Protein AF-A0A7S3H186-F1 (afdb_monomer_lite)

Secondary structure (DSSP, 8-state):
-EEEEEEEE--TTSPPEEEEEEEE-----GGG--BPP-PPPHHHHH-TT--GGG---TT--HHHHTT-BGGG-BTT-SSGGGGTTT---SSBTT---HHHHHH--HHHHHHHHHHHHHHHHHHH--

Structure (mmCIF, N/CA/C/O backbone):
data_AF-A0A7S3H186-F1
#
_entry.id   AF-A0A7S3H186-F1
#
loop_
_atom_site.group_PDB
_atom_site.id
_atom_site.type_symbol
_atom_site.label_atom_id
_atom_site.label_alt_id
_atom_site.label_comp_id
_atom_site.label_asym_id
_atom_site.label_entity_id
_atom_site.label_seq_id
_atom_site.pdbx_PDB_ins_code
_atom_site.Cartn_x
_atom_site.Cartn_y
_atom_site.Cartn_z
_atom_site.occupancy
_atom_site.B_iso_or_equiv
_atom_site.auth_seq_id
_atom_site.auth_comp_id
_atom_site.auth_asym_id
_atom_site.auth_atom_id
_atom_site.pdbx_PDB_model_num
ATOM 1 N N . VAL A 1 1 ? -6.809 -10.295 11.913 1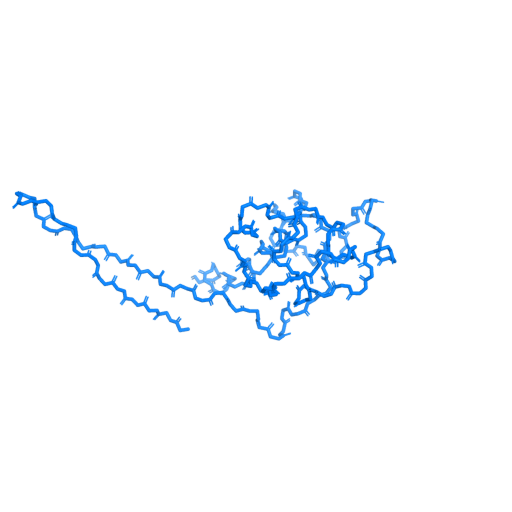.00 52.66 1 VAL A N 1
ATOM 2 C CA . VAL A 1 1 ? -6.860 -10.364 13.393 1.00 52.66 1 VAL A CA 1
ATOM 3 C C . VAL A 1 1 ? -6.958 -8.943 13.886 1.00 52.66 1 VAL A C 1
ATOM 5 O O . VAL A 1 1 ? -6.035 -8.176 13.635 1.00 52.66 1 VAL A O 1
ATOM 8 N N . THR A 1 2 ? -8.081 -8.608 14.502 1.00 53.00 2 THR A N 1
ATOM 9 C CA . THR A 1 2 ? -8.363 -7.276 15.034 1.00 53.00 2 THR A CA 1
ATOM 10 C C . THR A 1 2 ? -8.271 -7.383 16.547 1.00 53.00 2 THR A C 1
ATOM 12 O O . THR A 1 2 ? -8.961 -8.217 17.130 1.00 53.00 2 THR A O 1
ATOM 15 N N . LEU A 1 3 ? -7.383 -6.609 17.174 1.00 55.84 3 LEU A N 1
ATOM 16 C CA . LEU A 1 3 ? -7.344 -6.507 18.633 1.00 55.84 3 LEU A CA 1
ATOM 17 C C . LEU A 1 3 ? -8.190 -5.306 19.044 1.00 55.84 3 LEU A C 1
ATOM 19 O O . LEU A 1 3 ? -7.929 -4.187 18.599 1.00 55.84 3 LEU A O 1
ATOM 23 N N . HIS A 1 4 ? -9.196 -5.564 19.874 1.00 59.88 4 HIS A N 1
ATOM 24 C CA . HIS A 1 4 ? -10.074 -4.550 20.440 1.00 59.88 4 HIS A CA 1
ATOM 25 C C . HIS A 1 4 ? -9.615 -4.225 21.857 1.00 59.88 4 HIS A C 1
ATOM 27 O O . HIS A 1 4 ? -9.551 -5.113 22.705 1.00 59.88 4 HIS A O 1
ATOM 33 N N . ILE A 1 5 ? -9.271 -2.962 22.103 1.00 66.12 5 ILE A N 1
ATOM 34 C CA . ILE A 1 5 ? -8.890 -2.478 23.433 1.00 66.12 5 ILE A CA 1
ATOM 35 C C . ILE A 1 5 ? -9.891 -1.395 23.835 1.00 66.12 5 ILE A C 1
ATOM 37 O O . ILE A 1 5 ? -10.032 -0.381 23.149 1.00 66.12 5 ILE A O 1
ATOM 41 N N . GLY A 1 6 ? -10.604 -1.612 24.940 1.00 62.38 6 GLY A N 1
ATOM 42 C CA . GLY A 1 6 ? -11.439 -0.583 25.555 1.00 62.38 6 GLY A CA 1
ATOM 43 C C . GLY A 1 6 ? -10.563 0.391 26.334 1.00 62.38 6 GLY A C 1
ATOM 44 O O . GLY A 1 6 ? -9.888 -0.020 27.276 1.00 62.38 6 GLY A O 1
ATOM 45 N N . ILE A 1 7 ? -10.565 1.669 25.953 1.00 61.75 7 ILE A N 1
ATOM 46 C CA . ILE A 1 7 ? -9.859 2.716 26.700 1.00 61.75 7 ILE A CA 1
ATOM 47 C C . ILE A 1 7 ? -10.899 3.552 27.438 1.00 61.75 7 ILE A C 1
ATOM 49 O O . ILE A 1 7 ? -11.785 4.147 26.821 1.00 61.75 7 ILE A O 1
ATOM 53 N N . ARG A 1 8 ? -10.796 3.588 28.768 1.00 55.16 8 ARG A N 1
ATOM 54 C CA . ARG A 1 8 ? -11.597 4.472 29.614 1.00 55.16 8 ARG A CA 1
ATOM 55 C C . ARG A 1 8 ? -10.819 5.762 29.825 1.00 55.16 8 ARG A C 1
ATOM 57 O O . ARG A 1 8 ? -9.827 5.770 30.549 1.00 55.16 8 ARG A O 1
ATOM 64 N N . TYR A 1 9 ? -11.280 6.841 29.205 1.00 59.50 9 TYR A N 1
ATOM 65 C CA . TYR A 1 9 ? -10.772 8.177 29.491 1.00 59.50 9 TYR A CA 1
ATOM 66 C C . TYR A 1 9 ? -11.635 8.788 30.597 1.00 59.50 9 TYR A C 1
ATOM 68 O O . TYR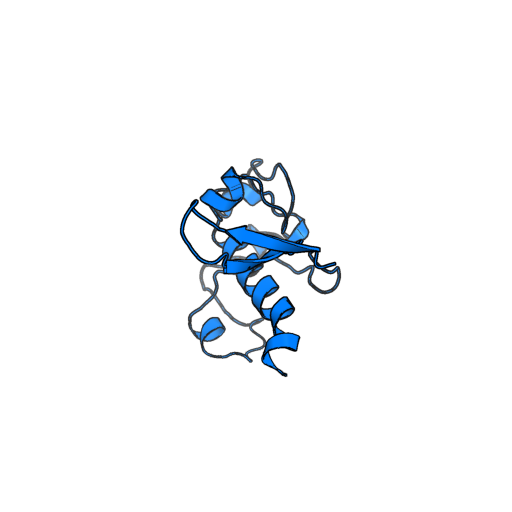 A 1 9 ? -12.846 8.946 30.428 1.00 59.50 9 TYR A O 1
ATOM 76 N N . SER A 1 10 ? -11.026 9.112 31.734 1.00 54.72 10 SER A N 1
ATOM 77 C CA . SER A 1 10 ? -11.647 9.947 32.762 1.00 54.72 10 SER A CA 1
ATOM 78 C C . SER A 1 10 ? -10.591 10.828 33.411 1.00 54.72 10 SER A C 1
ATOM 80 O O . SER A 1 10 ? -9.601 10.321 33.939 1.00 54.72 10 SER A O 1
ATOM 82 N N . TRP A 1 11 ? -10.832 12.134 33.398 1.00 64.25 11 TRP A N 1
ATOM 83 C CA . TRP A 1 11 ? -10.306 13.030 34.425 1.00 64.25 11 TRP A CA 1
ATOM 84 C C . TRP A 1 11 ? -11.183 12.876 35.677 1.00 64.25 11 TRP A C 1
ATOM 86 O O . TRP A 1 11 ? -12.316 12.413 35.552 1.00 64.25 11 TRP A O 1
ATOM 96 N N . ALA A 1 12 ? -10.652 13.192 36.863 1.00 67.12 12 ALA A N 1
ATOM 97 C CA . ALA A 1 12 ? -11.201 12.768 38.162 1.00 67.12 12 ALA A CA 1
ATOM 98 C C . ALA A 1 12 ? -12.711 13.027 38.367 1.00 67.12 12 ALA A C 1
ATOM 100 O O . ALA A 1 12 ? -13.350 12.255 39.078 1.00 67.12 12 ALA A O 1
ATOM 101 N N . ASP A 1 13 ? -13.280 14.030 37.688 1.00 73.31 13 ASP A N 1
ATOM 102 C CA . ASP A 1 13 ? -14.658 14.488 37.889 1.00 73.31 13 ASP A CA 1
ATOM 103 C C . ASP A 1 13 ? -15.592 14.315 36.667 1.00 73.31 13 ASP A C 1
ATOM 105 O O . ASP A 1 13 ? -16.750 14.727 36.726 1.00 73.31 13 ASP A O 1
ATOM 109 N N . GLU A 1 14 ? -15.149 13.697 35.558 1.00 69.38 14 GLU A N 1
ATOM 110 C CA . GLU A 1 14 ? -16.017 13.459 34.387 1.00 69.38 14 GLU A CA 1
ATOM 111 C C . GLU A 1 14 ? -16.566 12.018 34.313 1.00 69.38 14 GLU A C 1
ATOM 113 O O . GLU A 1 14 ? -15.838 11.055 34.589 1.00 69.38 14 GLU A O 1
ATOM 118 N N . PRO A 1 15 ? -17.827 11.823 33.862 1.00 70.06 15 PRO A N 1
ATOM 119 C CA . PRO A 1 15 ? -18.350 10.501 33.535 1.00 70.06 15 PRO A CA 1
ATOM 120 C C . PRO A 1 15 ? -17.428 9.818 32.520 1.00 70.06 15 PRO A C 1
ATOM 122 O O . PRO A 1 15 ? -17.168 10.355 31.442 1.00 70.06 15 PRO A O 1
ATOM 125 N N . GLY A 1 16 ? -16.914 8.635 32.865 1.00 69.38 16 GLY A N 1
ATOM 126 C CA . GLY A 1 16 ? -15.939 7.935 32.031 1.00 69.38 16 GLY A CA 1
ATOM 127 C C . GLY A 1 16 ? -16.478 7.675 30.624 1.00 69.38 16 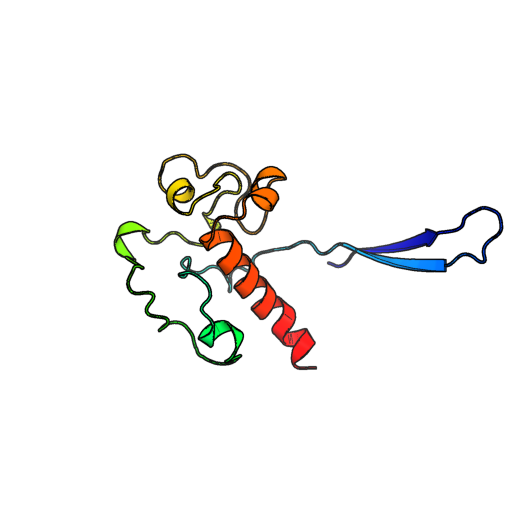GLY A C 1
ATOM 128 O O . GLY A 1 16 ? -17.512 7.025 30.463 1.00 69.38 16 GLY A O 1
ATOM 129 N N . LYS A 1 17 ? -15.761 8.147 29.602 1.00 72.50 17 LYS A N 1
ATOM 130 C CA . LYS A 1 17 ? -16.079 7.854 28.200 1.00 72.50 17 LYS A CA 1
ATOM 131 C C . LYS A 1 17 ? -15.359 6.574 27.787 1.00 72.50 17 LYS A C 1
ATOM 133 O O . LYS A 1 17 ? -14.155 6.431 28.013 1.00 72.50 17 LYS A O 1
ATOM 138 N N . THR A 1 18 ? -16.100 5.645 27.189 1.00 74.69 18 THR A N 1
ATOM 139 C CA . THR A 1 18 ? -15.530 4.421 26.610 1.00 74.69 18 THR A CA 1
ATOM 140 C C . THR A 1 18 ? -15.179 4.690 25.154 1.00 74.69 18 THR A C 1
ATOM 142 O O . THR A 1 18 ? -16.063 4.976 24.352 1.00 74.69 18 THR A O 1
ATOM 145 N N . GLY A 1 19 ? -13.890 4.621 24.824 1.00 73.31 19 GLY A N 1
ATOM 146 C CA . GLY A 1 19 ? -13.396 4.637 23.450 1.00 73.31 19 GLY A CA 1
ATOM 147 C C . GLY A 1 19 ? -13.026 3.233 22.974 1.00 73.31 19 GLY A C 1
ATOM 148 O O . GLY A 1 19 ? -12.678 2.360 23.776 1.00 73.31 19 GLY A O 1
ATOM 149 N N . HIS A 1 20 ? -13.068 3.020 21.661 1.00 75.38 20 HIS A N 1
ATOM 150 C CA . HIS A 1 20 ? -12.619 1.783 21.027 1.00 75.38 20 HIS A CA 1
ATOM 151 C C . HIS A 1 20 ? -11.289 2.021 20.309 1.00 75.38 20 HIS A C 1
ATOM 153 O O . HIS A 1 20 ? -11.218 2.851 19.406 1.00 75.38 20 HIS A O 1
ATOM 159 N N . LEU A 1 21 ? -10.244 1.284 20.692 1.00 75.06 21 LEU A N 1
ATOM 160 C CA . LEU A 1 21 ? -8.992 1.217 19.942 1.00 75.06 21 LEU A CA 1
ATOM 161 C C . LEU A 1 21 ? -8.979 -0.059 19.097 1.00 75.06 21 LEU A C 1
ATOM 163 O O . LEU A 1 21 ? -9.127 -1.166 19.621 1.00 75.06 21 LEU A O 1
ATOM 167 N N . PHE A 1 22 ? -8.764 0.113 17.795 1.00 70.94 22 PHE A N 1
ATOM 168 C CA . PHE A 1 22 ? -8.574 -0.973 16.842 1.00 70.94 22 PHE A CA 1
ATOM 169 C C . PHE A 1 22 ? -7.107 -1.021 16.424 1.00 70.94 22 PHE A C 1
ATOM 171 O O . PHE A 1 22 ? -6.582 -0.052 15.879 1.00 70.94 22 PHE A O 1
ATOM 178 N N . ILE A 1 23 ? -6.445 -2.157 16.652 1.00 73.88 23 ILE A N 1
ATOM 179 C CA . ILE A 1 23 ? -5.114 -2.402 16.088 1.00 73.88 23 ILE A CA 1
ATOM 180 C C . ILE A 1 23 ? -5.274 -3.240 14.825 1.00 73.88 23 ILE A C 1
ATOM 182 O O . ILE A 1 23 ? -5.625 -4.422 14.887 1.00 73.88 23 ILE A O 1
ATOM 186 N N . VAL A 1 24 ? -4.991 -2.621 13.681 1.00 71.19 24 VAL A N 1
ATOM 187 C CA . VAL A 1 24 ? -5.012 -3.274 12.371 1.00 71.19 24 VAL A CA 1
ATOM 188 C C . VAL A 1 24 ? -3.578 -3.551 11.940 1.00 71.19 24 VAL A C 1
ATOM 190 O O . VAL A 1 24 ? -2.781 -2.640 11.723 1.00 71.19 24 VAL A O 1
ATOM 193 N N . LYS A 1 25 ? -3.228 -4.834 11.816 1.00 75.19 25 LYS A N 1
ATOM 194 C CA . LYS A 1 25 ? -1.948 -5.224 11.221 1.00 75.19 25 LYS A CA 1
ATOM 195 C C . LYS A 1 25 ? -2.085 -5.207 9.703 1.00 75.19 25 LYS A C 1
ATOM 197 O O . LYS A 1 25 ? -2.649 -6.144 9.142 1.00 75.19 25 LYS A O 1
ATOM 202 N N . ASN A 1 26 ? -1.496 -4.204 9.056 1.00 76.38 26 ASN A N 1
ATOM 203 C CA . ASN A 1 26 ? -1.357 -4.181 7.601 1.00 76.38 26 ASN A CA 1
ATOM 204 C C . ASN A 1 26 ? -0.528 -5.389 7.158 1.00 76.38 26 ASN A C 1
ATOM 206 O O . ASN A 1 26 ? 0.643 -5.512 7.515 1.00 76.38 26 ASN A O 1
ATOM 210 N N . ARG A 1 27 ? -1.151 -6.311 6.427 1.00 83.81 27 ARG A N 1
ATOM 211 C CA . ARG A 1 27 ? -0.484 -7.431 5.758 1.00 83.81 27 ARG A CA 1
ATOM 212 C C . ARG A 1 27 ? -0.726 -7.278 4.269 1.00 83.81 27 ARG A C 1
ATOM 214 O O . ARG A 1 27 ? -1.814 -6.866 3.889 1.00 83.81 27 ARG A O 1
ATOM 221 N N . LEU A 1 28 ? 0.262 -7.641 3.460 1.00 89.44 28 LEU A N 1
ATOM 222 C CA . LEU A 1 28 ? 0.076 -7.774 2.023 1.00 89.44 28 LEU A CA 1
ATOM 223 C C . LEU A 1 28 ? -0.320 -9.226 1.719 1.00 89.44 28 LEU A C 1
ATOM 225 O O . LEU A 1 28 ? 0.511 -10.118 1.913 1.00 89.44 28 LEU A O 1
ATOM 229 N N . PRO A 1 29 ? -1.568 -9.497 1.302 1.00 88.62 29 PRO A N 1
ATOM 230 C CA . PRO A 1 29 ? -1.957 -10.811 0.808 1.00 88.62 29 PRO A CA 1
ATOM 231 C C . PRO A 1 29 ? -1.119 -11.191 -0.424 1.00 88.62 29 PRO A C 1
ATOM 233 O O . PRO A 1 29 ? -0.828 -10.314 -1.238 1.00 88.62 29 PRO A O 1
ATOM 236 N N . PRO A 1 30 ? -0.772 -12.478 -0.623 1.00 90.44 30 PRO A N 1
ATOM 237 C CA . PRO A 1 30 ? -0.052 -12.920 -1.819 1.00 90.44 30 PRO A CA 1
ATOM 238 C C . PRO A 1 30 ? -0.751 -12.551 -3.134 1.00 90.44 30 PRO A C 1
ATOM 240 O O . PRO A 1 30 ? -0.072 -12.254 -4.109 1.00 90.44 30 PRO A O 1
ATOM 243 N N . SER A 1 31 ? -2.089 -12.511 -3.144 1.00 88.56 31 SER A N 1
ATOM 244 C CA . SER A 1 31 ? -2.899 -12.095 -4.297 1.00 88.56 31 SER A CA 1
ATOM 245 C C . SER A 1 31 ? -2.734 -10.621 -4.678 1.00 88.56 31 SER A C 1
ATOM 247 O O . SER A 1 31 ? -3.104 -10.246 -5.781 1.00 88.56 31 SER A O 1
ATOM 249 N N . LEU A 1 32 ? -2.185 -9.791 -3.784 1.00 88.38 32 LEU A N 1
ATOM 250 C CA . LEU A 1 32 ? -1.957 -8.357 -3.999 1.00 88.38 32 LEU A CA 1
ATOM 251 C C . LEU A 1 32 ? -0.485 -8.019 -4.229 1.00 88.38 32 LEU A C 1
ATOM 253 O O . LEU A 1 32 ? -0.103 -6.848 -4.240 1.00 88.38 32 LEU A O 1
ATOM 257 N N . VAL A 1 33 ? 0.368 -9.031 -4.385 1.00 91.31 33 VAL A N 1
ATOM 258 C CA . VAL A 1 33 ? 1.730 -8.811 -4.861 1.00 91.31 33 VAL A CA 1
ATOM 259 C C . VAL A 1 33 ? 1.647 -8.455 -6.338 1.00 91.31 33 VAL A C 1
ATOM 261 O O . VAL A 1 33 ? 1.268 -9.284 -7.159 1.00 91.31 33 VAL A O 1
ATOM 264 N N . SER A 1 34 ? 2.031 -7.231 -6.670 1.00 88.19 34 SER A N 1
ATOM 265 C CA . SER A 1 34 ? 2.011 -6.719 -8.037 1.00 88.19 34 SER A CA 1
ATOM 266 C C . SER A 1 34 ? 3.278 -5.926 -8.321 1.00 88.19 34 SER A C 1
ATOM 268 O O . SER A 1 34 ? 3.988 -5.505 -7.397 1.00 88.19 34 SER A O 1
ATOM 270 N N . SER A 1 35 ? 3.542 -5.681 -9.602 1.00 88.94 35 SER A N 1
ATOM 271 C CA . SER A 1 35 ? 4.488 -4.643 -10.004 1.00 88.94 35 SER A CA 1
ATOM 272 C C . SER A 1 35 ? 4.060 -3.308 -9.405 1.00 88.94 35 SER A C 1
ATOM 274 O O . SER A 1 35 ? 2.864 -3.013 -9.275 1.00 88.94 35 SER A O 1
ATOM 276 N N . VAL A 1 36 ? 5.041 -2.516 -8.986 1.00 86.75 36 VAL A N 1
ATOM 277 C CA . VAL A 1 36 ? 4.779 -1.166 -8.508 1.00 86.75 36 VAL A CA 1
ATOM 278 C C . VAL A 1 36 ? 4.259 -0.341 -9.674 1.00 86.75 36 VAL A C 1
ATOM 280 O O . VAL A 1 36 ? 4.904 -0.251 -10.713 1.00 86.75 36 VAL A O 1
ATOM 283 N N . ARG A 1 37 ? 3.083 0.250 -9.486 1.00 84.62 37 ARG A N 1
ATOM 284 C CA . ARG A 1 37 ? 2.427 1.094 -10.484 1.00 84.62 37 ARG A CA 1
ATOM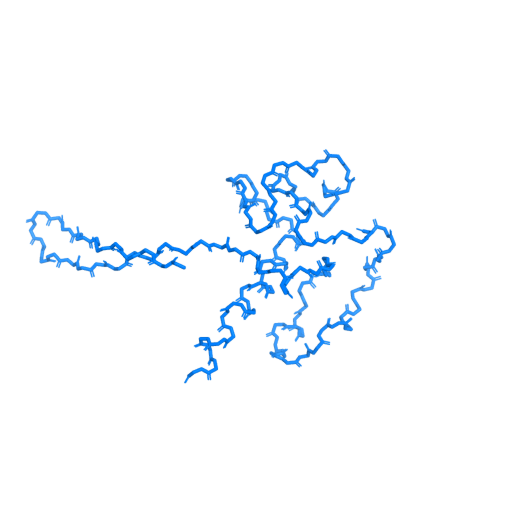 285 C C . ARG A 1 37 ? 2.847 2.566 -10.324 1.00 84.62 37 ARG A C 1
ATOM 287 O O . ARG A 1 37 ? 3.328 2.935 -9.246 1.00 84.62 37 ARG A O 1
ATOM 294 N N . PRO A 1 38 ? 2.650 3.404 -11.360 1.00 81.00 38 PRO A N 1
ATOM 295 C CA . PRO A 1 38 ? 2.902 4.844 -11.299 1.00 81.00 38 PRO A CA 1
ATOM 296 C C . PRO A 1 38 ? 2.117 5.556 -10.189 1.00 81.00 38 PRO A C 1
ATOM 298 O O . PRO A 1 38 ? 1.318 4.952 -9.455 1.00 81.00 38 PRO A O 1
ATOM 301 N N . ARG A 1 39 ? 2.321 6.875 -10.093 1.00 85.06 39 ARG A N 1
ATOM 302 C CA . ARG A 1 39 ? 1.551 7.758 -9.207 1.00 85.06 39 ARG A CA 1
ATOM 303 C C . ARG A 1 39 ? 0.047 7.560 -9.421 1.00 85.06 39 ARG A C 1
ATOM 305 O O . ARG A 1 39 ? -0.397 7.259 -10.524 1.00 85.06 39 ARG A O 1
ATOM 312 N N . VAL A 1 40 ? -0.723 7.704 -8.344 1.00 85.50 40 VAL A N 1
ATOM 313 C CA . VAL A 1 40 ? -2.189 7.660 -8.425 1.00 85.50 40 VAL A CA 1
ATOM 314 C C . VAL A 1 40 ? -2.657 8.883 -9.208 1.00 85.50 40 VAL A C 1
ATOM 316 O O . VAL A 1 40 ? -2.242 10.001 -8.898 1.00 85.50 40 VAL A O 1
ATOM 319 N N . THR A 1 41 ? -3.486 8.669 -10.225 1.00 84.75 41 THR A N 1
ATOM 320 C CA . THR A 1 41 ? -4.044 9.742 -11.057 1.00 84.75 41 THR A CA 1
ATOM 321 C C . THR A 1 41 ? -5.399 10.197 -10.523 1.00 84.75 41 THR A C 1
ATOM 323 O O . THR A 1 41 ? -6.065 9.469 -9.789 1.00 84.75 41 THR A O 1
ATOM 326 N N . GLU A 1 42 ? -5.835 11.400 -10.902 1.00 84.38 42 GLU A N 1
ATOM 327 C CA . GLU A 1 42 ? -7.184 11.878 -10.568 1.00 84.38 42 GLU A CA 1
ATOM 328 C C . GLU A 1 42 ? -8.260 10.920 -11.094 1.00 84.38 42 GLU A C 1
ATOM 330 O O . GLU A 1 42 ? -9.183 10.571 -10.364 1.00 84.38 42 GLU A O 1
ATOM 335 N N . ASP A 1 43 ? -8.091 10.418 -12.319 1.00 82.75 43 ASP A N 1
ATOM 336 C CA . ASP A 1 43 ? -8.992 9.429 -12.908 1.00 82.75 43 ASP A CA 1
ATOM 337 C C . ASP A 1 43 ? -9.073 8.143 -12.069 1.00 82.75 43 ASP A C 1
ATOM 339 O O . ASP A 1 43 ? -10.168 7.618 -11.893 1.00 82.75 43 ASP A O 1
ATOM 343 N N . GLU A 1 44 ? -7.957 7.659 -11.510 1.00 83.25 44 GLU A N 1
ATOM 344 C CA . GLU A 1 44 ? -7.943 6.492 -10.613 1.00 83.25 44 GLU A CA 1
ATOM 345 C C . GLU A 1 44 ? -8.696 6.761 -9.300 1.00 83.25 44 GLU A C 1
ATOM 347 O O . GLU A 1 44 ? -9.360 5.871 -8.773 1.00 83.25 44 GLU A O 1
ATOM 352 N N . VAL A 1 45 ? -8.635 7.988 -8.775 1.00 83.19 45 VAL A N 1
ATOM 353 C CA . VAL A 1 45 ? -9.371 8.375 -7.559 1.00 83.19 45 VAL A CA 1
ATOM 354 C C . VAL A 1 45 ? -10.865 8.532 -7.842 1.00 83.19 45 VAL A C 1
ATOM 356 O O . VAL A 1 45 ? -11.698 8.110 -7.041 1.00 83.19 45 VAL A O 1
ATOM 359 N N . MET A 1 46 ? -11.211 9.155 -8.969 1.00 82.06 46 MET A N 1
ATOM 360 C CA . MET A 1 46 ? -12.584 9.540 -9.293 1.00 82.06 46 MET A CA 1
ATOM 361 C C . MET A 1 46 ? -13.386 8.403 -9.932 1.00 82.06 46 MET A C 1
ATOM 363 O O . MET A 1 46 ? -14.599 8.319 -9.737 1.00 82.06 46 MET A O 1
ATOM 367 N N . ARG A 1 47 ? -12.740 7.512 -10.691 1.00 70.94 47 ARG A N 1
ATOM 368 C CA . ARG A 1 47 ? -13.377 6.341 -11.301 1.00 70.94 47 ARG A CA 1
ATOM 369 C C . ARG A 1 47 ? -13.018 5.116 -10.477 1.00 70.94 47 ARG A C 1
ATOM 371 O O . ARG A 1 47 ? -12.051 4.426 -10.769 1.00 70.94 47 ARG A O 1
ATOM 378 N N . ALA A 1 48 ? -13.860 4.794 -9.499 1.00 61.38 48 ALA A N 1
ATOM 379 C CA . ALA A 1 48 ? -13.735 3.620 -8.629 1.00 61.38 48 ALA A CA 1
ATOM 380 C C . ALA A 1 48 ? -13.704 2.246 -9.353 1.00 61.38 48 ALA A C 1
ATOM 382 O O . ALA A 1 48 ? -13.795 1.224 -8.681 1.00 61.38 48 ALA A O 1
ATOM 383 N N . HIS A 1 49 ? -13.619 2.196 -10.690 1.00 54.47 49 HIS A N 1
ATOM 384 C CA . HIS A 1 49 ? -13.793 0.999 -11.518 1.00 54.47 49 HIS A CA 1
ATOM 385 C C . HIS A 1 49 ? -12.958 0.947 -12.803 1.00 54.47 49 HIS A C 1
ATOM 387 O O . HIS A 1 49 ? -13.202 0.054 -13.611 1.00 54.47 49 HIS A O 1
ATOM 393 N N . SER A 1 50 ? -12.009 1.854 -13.060 1.00 50.03 50 SER A N 1
ATOM 394 C CA . SER A 1 50 ? -11.105 1.557 -14.174 1.00 50.03 50 SER A CA 1
ATOM 395 C C . SER A 1 50 ? -10.156 0.453 -13.725 1.00 50.03 50 SER A C 1
ATOM 397 O O . SER A 1 50 ? -9.466 0.592 -12.713 1.00 50.03 50 SER A O 1
ATOM 399 N N . ASP A 1 51 ? -10.128 -0.649 -14.474 1.00 50.97 51 ASP A N 1
ATOM 400 C CA . ASP A 1 51 ? -8.990 -1.562 -14.519 1.00 50.97 51 ASP A CA 1
ATOM 401 C C . ASP A 1 51 ? -7.785 -0.715 -14.943 1.00 50.97 51 ASP A C 1
ATOM 403 O O . ASP A 1 51 ? -7.472 -0.545 -16.117 1.00 50.97 51 ASP A O 1
ATOM 407 N N . ALA A 1 52 ? -7.189 -0.029 -13.968 1.00 50.00 52 ALA A N 1
ATOM 408 C CA . ALA A 1 52 ? -6.262 1.073 -14.173 1.00 50.00 52 ALA A CA 1
ATOM 409 C C . ALA A 1 52 ? -4.868 0.581 -14.606 1.00 50.00 52 ALA A C 1
ATOM 411 O O . ALA A 1 52 ? -3.860 1.261 -14.403 1.00 50.00 52 ALA A O 1
ATOM 412 N N . ASP A 1 53 ? -4.812 -0.596 -15.221 1.00 52.09 53 ASP A N 1
ATOM 413 C CA . ASP A 1 53 ? -3.632 -1.130 -15.886 1.00 52.09 53 ASP A CA 1
ATOM 414 C C . ASP A 1 53 ? -3.207 -0.245 -17.077 1.00 52.09 53 ASP A C 1
ATOM 416 O O . ASP A 1 53 ? -2.063 -0.328 -17.512 1.00 52.09 53 ASP A O 1
ATOM 420 N N . GLU A 1 54 ? -4.061 0.688 -17.523 1.00 51.69 54 GLU A N 1
ATOM 421 C CA . GLU A 1 54 ? -3.790 1.614 -18.635 1.00 51.69 54 GLU A CA 1
ATOM 422 C C . GLU A 1 54 ? -3.596 3.090 -18.231 1.00 51.69 54 GLU A C 1
ATOM 424 O O . GLU A 1 54 ? -3.726 3.990 -19.061 1.00 51.69 54 GLU A O 1
ATOM 429 N N . ALA A 1 55 ? -3.278 3.396 -16.969 1.00 52.66 55 ALA A N 1
ATOM 430 C CA . ALA A 1 55 ? -2.873 4.761 -16.620 1.00 52.66 55 ALA A CA 1
ATOM 431 C C . ALA A 1 55 ? -1.472 5.052 -17.197 1.00 52.66 55 ALA A C 1
ATOM 433 O O . ALA A 1 55 ? -0.457 4.807 -16.540 1.00 52.66 55 ALA A O 1
ATOM 434 N N . SER A 1 56 ? -1.413 5.557 -18.434 1.00 52.97 56 SER A N 1
ATOM 435 C CA . SER A 1 56 ? -0.174 5.991 -19.084 1.00 52.97 56 SER A CA 1
ATOM 436 C C . SER A 1 56 ? 0.319 7.301 -18.454 1.00 52.97 56 SER A C 1
ATOM 438 O O . SER A 1 56 ? 0.077 8.391 -18.973 1.00 52.97 56 SER A O 1
ATOM 440 N N . ASP A 1 57 ? 0.986 7.220 -17.303 1.00 58.56 57 ASP A N 1
ATOM 441 C CA . ASP A 1 57 ? 1.863 8.311 -16.865 1.00 58.56 57 ASP A CA 1
ATOM 442 C C . ASP A 1 57 ? 3.018 8.359 -17.881 1.00 58.56 57 ASP A C 1
ATOM 444 O O . ASP A 1 57 ? 3.765 7.391 -18.005 1.00 58.56 57 ASP A O 1
ATOM 448 N N . SER A 1 58 ? 3.117 9.426 -18.681 1.00 55.94 58 SER A N 1
ATOM 449 C CA . SER A 1 58 ? 4.055 9.510 -19.817 1.00 55.94 58 SER A CA 1
ATOM 450 C C . SER A 1 58 ? 5.527 9.442 -19.403 1.00 55.94 58 SER A C 1
ATOM 452 O O . SER A 1 58 ? 6.381 9.164 -20.240 1.00 55.94 58 SER A O 1
ATOM 454 N N . ASP A 1 59 ? 5.809 9.670 -18.119 1.00 61.75 59 ASP A N 1
ATOM 455 C CA . ASP A 1 59 ? 7.146 9.585 -17.526 1.00 61.75 59 ASP A CA 1
ATOM 456 C C . ASP A 1 59 ? 7.419 8.212 -16.879 1.00 61.75 59 ASP A C 1
ATOM 458 O O . ASP A 1 59 ? 8.477 7.989 -16.279 1.00 61.75 59 ASP A O 1
ATOM 462 N N . TRP A 1 60 ? 6.463 7.279 -16.952 1.00 66.81 60 TRP A N 1
ATOM 463 C CA . TRP A 1 60 ? 6.649 5.920 -16.468 1.00 66.81 60 TRP A CA 1
ATOM 464 C C . TRP A 1 60 ? 7.406 5.079 -17.488 1.00 66.81 60 TRP A C 1
ATOM 466 O O . TRP A 1 60 ? 6.834 4.568 -18.448 1.00 66.81 60 TRP A O 1
ATOM 476 N N . ASP A 1 61 ? 8.692 4.886 -17.222 1.00 69.00 61 ASP A N 1
ATOM 477 C CA . ASP A 1 61 ? 9.504 3.903 -17.924 1.00 69.00 61 ASP A CA 1
ATOM 478 C C . ASP A 1 61 ? 9.520 2.571 -17.136 1.00 69.00 61 ASP A C 1
ATOM 480 O O . ASP A 1 61 ? 10.207 2.470 -16.108 1.00 69.00 61 ASP A O 1
ATOM 484 N N . PRO A 1 62 ? 8.754 1.546 -17.563 1.00 66.25 62 PRO A N 1
ATOM 485 C CA . PRO A 1 62 ? 8.760 0.238 -16.912 1.00 66.25 62 PRO A CA 1
ATOM 486 C C . PRO A 1 62 ? 10.139 -0.439 -16.957 1.00 66.25 62 PRO A C 1
ATOM 488 O O . PRO A 1 62 ? 10.455 -1.202 -16.043 1.00 66.25 62 PRO A O 1
ATOM 491 N N . ASP A 1 63 ? 10.982 -0.116 -17.942 1.00 67.88 63 ASP A N 1
ATOM 492 C CA . ASP A 1 63 ? 12.323 -0.683 -18.082 1.00 67.88 63 ASP A CA 1
ATOM 493 C C . ASP A 1 63 ? 13.299 -0.047 -17.077 1.00 67.88 63 ASP A C 1
ATOM 495 O O . ASP A 1 63 ? 14.112 -0.746 -16.467 1.00 67.88 63 ASP A O 1
ATOM 499 N N . ALA A 1 64 ? 13.183 1.262 -16.812 1.00 66.25 64 ALA A N 1
ATOM 500 C CA . ALA A 1 64 ? 14.019 1.966 -15.828 1.00 66.25 64 ALA A CA 1
ATOM 501 C C . ALA A 1 64 ? 13.694 1.609 -14.371 1.00 66.25 64 ALA A C 1
ATOM 503 O O . ALA A 1 64 ? 14.560 1.659 -13.491 1.00 66.25 64 ALA A O 1
ATOM 504 N N . TRP A 1 65 ? 12.437 1.274 -14.089 1.00 64.81 65 TRP A N 1
ATOM 505 C CA . TRP A 1 65 ? 11.986 0.938 -12.738 1.00 64.81 65 TRP A CA 1
ATOM 506 C C . TRP A 1 65 ? 11.960 -0.556 -12.450 1.00 64.81 65 TRP A C 1
ATOM 508 O O . TRP A 1 65 ? 11.776 -0.942 -11.290 1.00 64.81 65 TRP A O 1
ATOM 518 N N . GLY A 1 66 ? 12.219 -1.354 -13.487 1.00 62.72 66 GLY A N 1
ATOM 519 C CA . GLY A 1 66 ? 12.314 -2.797 -13.445 1.00 62.72 66 GLY A CA 1
ATOM 520 C C . GLY A 1 66 ? 11.036 -3.454 -12.944 1.00 62.72 66 GLY A C 1
ATOM 521 O O . GLY A 1 66 ? 10.069 -2.823 -12.517 1.00 62.72 66 GLY A O 1
ATOM 522 N N . GLU A 1 67 ? 11.067 -4.775 -12.906 1.00 73.81 67 GLU A N 1
ATOM 523 C CA . GLU A 1 67 ? 10.039 -5.642 -12.330 1.00 73.81 67 GLU A CA 1
ATOM 524 C C . GLU A 1 67 ? 9.918 -5.488 -10.793 1.00 73.81 67 GLU A C 1
ATOM 526 O O . GLU A 1 67 ? 9.647 -6.453 -10.072 1.00 73.81 67 GLU A O 1
ATOM 531 N N . LEU A 1 68 ? 10.173 -4.292 -10.246 1.00 86.12 68 LEU A N 1
ATOM 532 C CA . LEU A 1 68 ? 10.107 -4.003 -8.826 1.00 86.12 68 LEU A CA 1
ATOM 533 C C . LEU A 1 68 ? 8.689 -4.285 -8.338 1.00 86.12 68 LEU A C 1
ATOM 535 O O . LEU A 1 68 ? 7.745 -3.532 -8.578 1.00 86.12 68 LEU A O 1
ATOM 539 N N . GLN A 1 69 ? 8.556 -5.390 -7.617 1.00 90.88 69 GLN A N 1
ATOM 540 C CA . GLN A 1 69 ? 7.313 -5.759 -6.964 1.00 90.88 69 GLN A CA 1
ATOM 541 C C . GLN A 1 69 ? 7.121 -4.923 -5.705 1.00 90.88 69 GLN A C 1
ATOM 543 O O . GLN A 1 69 ? 8.083 -4.617 -4.994 1.00 90.88 69 GLN A O 1
ATOM 548 N N . ASN A 1 70 ? 5.869 -4.615 -5.374 1.00 91.50 70 ASN A N 1
ATOM 549 C CA . ASN A 1 70 ? 5.541 -3.848 -4.177 1.00 91.50 70 ASN A CA 1
ATOM 550 C C . ASN A 1 70 ? 6.181 -4.454 -2.914 1.00 91.50 70 ASN A C 1
ATOM 552 O O . ASN A 1 70 ? 6.829 -3.733 -2.164 1.00 91.50 70 ASN A O 1
ATOM 556 N N . LYS A 1 71 ? 6.150 -5.785 -2.757 1.00 93.00 71 LYS A N 1
ATOM 557 C CA . LYS A 1 71 ? 6.779 -6.534 -1.653 1.00 93.00 71 LYS A CA 1
ATOM 558 C C . LYS A 1 71 ? 8.299 -6.360 -1.531 1.00 93.00 71 LYS A C 1
ATOM 560 O O . LYS A 1 71 ? 8.866 -6.750 -0.517 1.00 93.00 71 LYS A O 1
ATOM 565 N N . ALA A 1 72 ? 8.977 -5.867 -2.568 1.00 91.31 72 ALA A N 1
ATOM 566 C CA . ALA A 1 72 ? 10.426 -5.676 -2.583 1.00 91.31 72 ALA A CA 1
ATOM 567 C C . ALA A 1 72 ? 10.842 -4.244 -2.205 1.00 91.31 72 ALA A C 1
ATOM 569 O O . ALA A 1 72 ? 12.025 -4.017 -1.924 1.00 91.31 72 ALA A O 1
ATOM 570 N N . MET A 1 73 ? 9.895 -3.299 -2.147 1.00 91.38 73 MET A N 1
ATOM 571 C CA . MET A 1 73 ? 10.147 -1.925 -1.713 1.00 91.38 73 MET A CA 1
ATOM 572 C C . MET A 1 73 ? 10.509 -1.882 -0.229 1.00 91.38 73 MET A C 1
ATOM 574 O O . MET A 1 73 ? 9.856 -2.519 0.600 1.00 91.38 73 MET A O 1
ATOM 578 N N . GLY A 1 74 ? 11.546 -1.120 0.100 1.00 91.50 74 GLY A N 1
ATOM 579 C CA . GLY A 1 74 ? 12.074 -0.925 1.446 1.00 91.50 74 GLY A CA 1
ATOM 580 C C . GLY A 1 74 ? 11.612 0.395 2.042 1.00 91.50 74 GLY A C 1
ATOM 581 O O . GLY A 1 74 ? 11.335 1.359 1.331 1.00 91.50 74 GLY A O 1
ATOM 582 N N . SER A 1 75 ? 11.521 0.440 3.365 1.00 88.88 75 SER A N 1
ATOM 583 C CA . SER A 1 75 ? 10.906 1.559 4.071 1.00 88.88 75 SER A CA 1
ATOM 584 C C . SER A 1 75 ? 11.833 2.750 4.329 1.00 88.88 75 SER A C 1
ATOM 586 O O . SER A 1 75 ? 11.445 3.647 5.059 1.00 88.88 75 SER A O 1
ATOM 588 N N . TYR A 1 76 ? 13.066 2.779 3.822 1.00 85.00 76 TYR A N 1
ATOM 589 C CA . TYR A 1 76 ? 14.006 3.884 4.086 1.00 85.00 76 TYR A CA 1
ATOM 590 C C . TYR A 1 76 ? 14.149 4.881 2.926 1.00 85.00 76 TYR A C 1
ATOM 592 O O . TYR A 1 76 ? 14.914 5.837 3.037 1.00 85.00 76 TYR A O 1
ATOM 600 N N . GLY A 1 77 ? 13.407 4.695 1.831 1.00 81.44 77 GLY A N 1
ATOM 601 C CA . GLY A 1 77 ? 13.444 5.587 0.673 1.00 81.44 77 GLY A CA 1
ATOM 602 C C . GLY A 1 77 ? 12.545 6.817 0.809 1.00 81.44 77 GLY A C 1
ATOM 603 O O . GLY A 1 77 ? 11.380 6.702 1.190 1.00 81.44 77 GLY A O 1
ATOM 604 N N . CYS A 1 78 ? 13.068 7.990 0.444 1.00 85.12 78 CYS A N 1
ATOM 605 C CA . CYS A 1 78 ? 12.298 9.237 0.344 1.00 85.12 78 CYS A CA 1
ATOM 606 C C . CYS A 1 78 ? 11.862 9.576 -1.093 1.00 85.12 78 CYS A C 1
ATOM 608 O O . CYS A 1 78 ? 10.877 10.280 -1.284 1.00 85.12 78 CYS A O 1
ATOM 610 N N . CYS A 1 79 ? 12.556 9.038 -2.098 1.00 87.00 79 CYS A N 1
ATOM 611 C CA . CYS A 1 79 ? 12.197 9.102 -3.515 1.00 87.00 79 CYS A CA 1
ATOM 612 C C . CYS A 1 79 ? 12.000 7.688 -4.064 1.00 87.00 79 CYS A C 1
ATOM 614 O O . CYS A 1 79 ? 12.492 6.710 -3.497 1.00 87.00 79 CYS A O 1
ATOM 616 N N . ASP A 1 80 ? 11.383 7.590 -5.237 1.00 86.06 80 ASP A N 1
ATOM 617 C CA . ASP A 1 80 ? 11.283 6.328 -5.971 1.00 86.06 80 ASP A CA 1
ATOM 618 C C . ASP A 1 80 ? 12.668 5.756 -6.314 1.00 86.06 80 ASP A C 1
ATOM 620 O O . ASP A 1 80 ? 12.891 4.548 -6.248 1.00 86.06 80 ASP A O 1
ATOM 624 N N . CYS A 1 81 ? 13.628 6.648 -6.570 1.00 86.06 81 CYS A N 1
ATOM 625 C CA . CYS A 1 81 ? 15.015 6.332 -6.883 1.00 86.06 81 CYS A CA 1
ATOM 626 C C . CYS A 1 81 ? 15.758 5.574 -5.769 1.00 86.06 81 CYS A C 1
ATOM 628 O O . CYS A 1 81 ? 16.709 4.843 -6.041 1.00 86.06 81 CYS A O 1
ATOM 630 N N . CYS A 1 82 ? 15.322 5.692 -4.512 1.00 89.12 82 CYS A N 1
ATOM 631 C CA . CYS A 1 82 ? 15.917 4.964 -3.393 1.00 89.12 82 CYS A CA 1
ATOM 632 C C . CYS A 1 82 ? 15.652 3.455 -3.474 1.00 89.12 82 CYS A C 1
ATOM 634 O O . CYS A 1 82 ? 16.435 2.674 -2.936 1.00 89.12 82 CYS A O 1
ATOM 636 N N . HIS A 1 83 ? 14.574 3.034 -4.145 1.00 87.75 83 HIS A N 1
ATOM 637 C CA . HIS A 1 83 ? 14.209 1.617 -4.245 1.00 87.75 83 HIS A CA 1
ATOM 638 C C . HIS A 1 83 ? 15.118 0.827 -5.191 1.00 87.75 83 HIS A C 1
ATOM 640 O O . HIS A 1 83 ? 15.188 -0.397 -5.080 1.00 87.75 83 HIS A O 1
ATOM 646 N N . THR A 1 84 ? 15.835 1.515 -6.080 1.00 85.06 84 THR A N 1
ATOM 647 C CA . THR A 1 84 ? 16.753 0.915 -7.058 1.00 85.06 84 THR A CA 1
ATOM 648 C C . THR A 1 84 ? 18.225 1.243 -6.778 1.00 85.06 84 THR A C 1
ATOM 650 O O . THR A 1 84 ? 19.093 0.433 -7.084 1.00 85.06 84 THR A O 1
ATOM 653 N N . ASN A 1 85 ? 18.534 2.361 -6.109 1.00 84.44 85 ASN A N 1
ATOM 654 C CA . ASN A 1 85 ? 19.914 2.829 -5.899 1.00 84.44 85 ASN A CA 1
ATOM 655 C C . ASN A 1 85 ? 20.525 2.447 -4.535 1.00 84.44 85 ASN A C 1
ATOM 657 O O . ASN A 1 85 ? 20.996 3.313 -3.806 1.00 84.44 85 ASN A O 1
ATOM 661 N N . ASN A 1 86 ? 20.530 1.163 -4.158 1.00 83.25 86 ASN A N 1
ATOM 662 C CA . ASN A 1 86 ? 21.136 0.642 -2.909 1.00 83.25 86 ASN A CA 1
ATOM 663 C C . ASN A 1 86 ? 20.568 1.179 -1.573 1.00 83.25 86 ASN A C 1
ATOM 665 O O . ASN A 1 86 ? 21.012 0.753 -0.508 1.00 83.25 86 ASN A O 1
ATOM 669 N N . PHE A 1 87 ? 19.545 2.038 -1.593 1.00 86.44 87 PHE A N 1
ATOM 670 C CA . PHE A 1 87 ? 18.828 2.501 -0.393 1.00 86.44 87 PHE A CA 1
ATOM 671 C C . PHE A 1 87 ? 17.577 1.664 -0.077 1.00 86.44 87 PHE A C 1
ATOM 673 O O . PHE A 1 87 ? 16.813 1.980 0.835 1.00 86.44 87 PHE A O 1
ATOM 680 N N . ASN A 1 88 ? 17.377 0.559 -0.801 1.00 89.12 88 ASN A N 1
ATOM 681 C CA . ASN A 1 88 ? 16.251 -0.353 -0.639 1.00 89.12 88 ASN A CA 1
ATOM 682 C C . ASN A 1 88 ? 16.444 -1.333 0.538 1.00 89.12 88 ASN A C 1
ATOM 684 O O . ASN A 1 88 ? 16.424 -2.559 0.381 1.00 89.12 88 ASN A O 1
ATOM 688 N N . CYS A 1 89 ? 16.646 -0.797 1.735 1.00 88.38 89 CYS A N 1
ATOM 689 C CA . CYS A 1 89 ? 16.871 -1.560 2.959 1.00 88.38 89 CYS A CA 1
ATOM 690 C C . CYS A 1 89 ? 15.672 -1.479 3.921 1.00 88.38 89 CYS A C 1
ATOM 692 O O . CYS A 1 89 ? 14.697 -0.764 3.680 1.00 88.38 89 CYS A O 1
ATOM 694 N N . GLY A 1 90 ? 15.747 -2.233 5.022 1.00 88.81 90 GLY A N 1
ATOM 695 C CA . GLY A 1 90 ? 14.744 -2.212 6.089 1.00 88.81 90 GLY A CA 1
ATOM 696 C C . GLY A 1 90 ? 13.519 -3.100 5.866 1.00 88.81 90 GLY A C 1
ATOM 697 O O . GLY A 1 90 ? 13.511 -3.937 4.956 1.00 88.81 90 GLY A O 1
ATOM 698 N N . PRO A 1 91 ? 12.491 -2.932 6.724 1.00 90.62 91 PRO A N 1
ATOM 699 C CA . PRO A 1 91 ? 11.191 -3.561 6.553 1.00 90.62 91 PRO A CA 1
ATOM 700 C C . PRO A 1 91 ? 10.645 -3.347 5.143 1.00 90.62 91 PRO A C 1
ATOM 702 O O . PRO A 1 91 ? 10.783 -2.273 4.552 1.00 90.62 91 PRO A O 1
ATOM 705 N N . LYS A 1 92 ? 10.051 -4.407 4.604 1.00 91.69 92 LYS A N 1
ATOM 706 C CA . LYS A 1 92 ? 9.475 -4.398 3.266 1.00 91.69 92 LYS A CA 1
ATOM 707 C C . LYS A 1 92 ? 7.992 -4.079 3.312 1.00 91.69 92 LYS A C 1
ATOM 709 O O . LYS A 1 92 ? 7.308 -4.411 4.283 1.00 91.69 92 LYS A O 1
ATOM 714 N N . PHE A 1 93 ? 7.504 -3.453 2.247 1.00 93.00 93 PHE A N 1
ATOM 715 C CA . PHE A 1 93 ? 6.096 -3.106 2.090 1.00 93.00 93 PHE A CA 1
ATOM 716 C C . PHE A 1 93 ? 5.174 -4.296 2.438 1.00 93.00 93 PHE A C 1
ATOM 718 O O . PHE A 1 93 ? 5.466 -5.434 2.060 1.00 93.00 93 PHE A O 1
ATOM 725 N N . PRO A 1 94 ? 4.069 -4.068 3.174 1.00 91.81 94 PRO A N 1
ATOM 726 C CA . PRO A 1 94 ? 3.514 -2.776 3.586 1.00 91.81 94 PRO A CA 1
ATOM 727 C C . PRO A 1 94 ? 4.031 -2.325 4.962 1.00 91.81 94 PRO A C 1
ATOM 729 O O . PRO A 1 94 ? 3.520 -1.368 5.548 1.00 91.81 94 PRO A O 1
ATOM 732 N N . HIS A 1 95 ? 5.018 -3.037 5.510 1.00 88.88 95 HIS A N 1
ATOM 733 C CA . HIS A 1 95 ? 5.615 -2.729 6.797 1.00 88.88 95 HIS A CA 1
ATOM 734 C C . HIS A 1 95 ? 6.628 -1.601 6.625 1.00 88.88 95 HIS A C 1
ATOM 736 O O . HIS A 1 95 ? 7.629 -1.752 5.931 1.00 88.88 95 HIS A O 1
ATOM 742 N N . GLY A 1 96 ? 6.347 -0.462 7.246 1.00 83.50 96 GLY A N 1
ATOM 743 C CA . GLY A 1 96 ? 7.255 0.674 7.282 1.00 83.50 96 GLY A CA 1
ATOM 744 C C . GLY A 1 96 ? 8.159 0.660 8.513 1.00 83.50 96 GLY A C 1
ATOM 745 O O . GLY A 1 96 ? 7.911 -0.038 9.497 1.00 83.50 96 GLY A O 1
ATOM 746 N N . SER A 1 97 ? 9.196 1.487 8.465 1.00 84.38 97 SER A N 1
ATOM 747 C CA . SER A 1 97 ? 9.877 2.027 9.639 1.00 84.38 97 SER A CA 1
ATOM 748 C C . SER A 1 97 ? 9.232 3.364 10.015 1.00 84.38 97 SER A C 1
ATOM 750 O O . SER A 1 97 ? 8.497 3.950 9.219 1.00 84.38 97 SER A O 1
ATOM 752 N N . PHE A 1 98 ? 9.537 3.887 11.206 1.00 84.19 98 PHE A N 1
ATOM 753 C CA . PHE A 1 98 ? 9.114 5.239 11.592 1.00 84.19 98 PHE A CA 1
ATOM 754 C C . PHE A 1 98 ? 9.486 6.279 10.521 1.00 84.19 98 PHE A C 1
ATOM 756 O O . PHE A 1 98 ? 8.642 7.053 10.087 1.00 84.19 98 PHE A O 1
ATOM 763 N N . THR A 1 99 ? 10.723 6.230 10.024 1.00 80.88 99 THR A N 1
ATOM 764 C CA . THR A 1 99 ? 11.199 7.125 8.961 1.00 80.88 99 THR A CA 1
ATOM 765 C C . THR A 1 99 ? 10.527 6.866 7.614 1.00 80.88 99 THR A C 1
ATOM 767 O O . THR A 1 99 ? 10.238 7.813 6.890 1.00 80.88 99 THR A O 1
ATOM 770 N N . GLY A 1 100 ? 10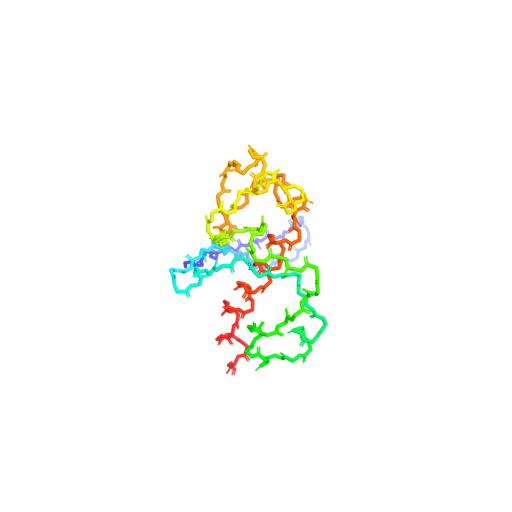.185 5.618 7.294 1.00 80.81 100 GLY A N 1
ATOM 771 C CA . GLY A 1 100 ? 9.443 5.291 6.075 1.00 80.81 100 GLY A CA 1
ATOM 772 C C . GLY A 1 100 ? 8.055 5.901 6.015 1.00 80.81 100 GLY A C 1
ATOM 773 O O . GLY A 1 100 ? 7.645 6.394 4.967 1.00 80.81 100 GLY A O 1
ATOM 774 N N . TYR A 1 101 ? 7.358 5.923 7.151 1.00 82.44 101 TYR A N 1
ATOM 775 C CA . TYR A 1 101 ? 6.058 6.580 7.261 1.00 82.44 101 TYR A CA 1
ATOM 776 C C . TYR A 1 101 ? 6.149 8.113 7.270 1.00 82.44 101 TYR A C 1
ATOM 778 O O . TYR A 1 101 ? 5.142 8.762 7.011 1.00 82.44 101 TYR A O 1
ATOM 786 N N . LEU A 1 102 ? 7.327 8.695 7.529 1.00 84.88 102 LEU A N 1
ATOM 787 C CA . LEU A 1 102 ? 7.542 10.141 7.408 1.00 84.88 102 LEU A CA 1
ATOM 788 C C . LEU A 1 102 ? 7.757 10.578 5.958 1.00 84.88 102 LEU A C 1
ATOM 790 O O . LEU A 1 102 ? 7.262 11.631 5.569 1.00 84.88 102 LEU A O 1
ATOM 794 N N . TYR A 1 103 ? 8.508 9.804 5.171 1.00 84.94 103 TYR A N 1
ATOM 795 C CA . TYR A 1 103 ? 8.881 10.225 3.817 1.00 84.94 103 TYR A CA 1
ATOM 796 C C . TYR A 1 103 ? 7.904 9.763 2.742 1.00 84.94 103 TYR A C 1
ATOM 798 O O . TYR A 1 103 ? 7.679 10.514 1.801 1.00 84.94 103 TYR A O 1
ATOM 806 N N . LEU A 1 104 ? 7.359 8.544 2.872 1.00 87.31 104 LEU A N 1
ATOM 807 C CA . LEU A 1 104 ? 6.388 7.946 1.950 1.00 87.31 104 LEU A CA 1
ATOM 808 C C . LEU A 1 104 ? 6.678 8.267 0.476 1.00 87.31 104 LEU A C 1
ATOM 810 O O . LEU A 1 104 ? 5.915 8.996 -0.158 1.00 87.31 104 LEU A O 1
ATOM 814 N N . SER A 1 105 ? 7.758 7.699 -0.083 1.00 89.62 105 SER A N 1
ATOM 815 C CA . SER A 1 105 ? 8.068 7.863 -1.515 1.00 89.62 105 SER A CA 1
ATOM 816 C C . SER A 1 105 ? 6.806 7.680 -2.383 1.00 89.62 105 SER A C 1
ATOM 818 O O . SER A 1 105 ? 5.973 6.832 -2.030 1.00 89.62 105 SER A O 1
ATOM 820 N N . PRO A 1 106 ? 6.652 8.396 -3.509 1.00 88.69 106 PRO A N 1
ATOM 821 C CA . PRO A 1 106 ? 5.437 8.344 -4.327 1.00 88.69 106 PRO A CA 1
ATOM 822 C C . PRO A 1 106 ? 4.948 6.922 -4.659 1.00 88.69 106 PRO A C 1
ATOM 824 O O . PRO A 1 106 ? 3.754 6.629 -4.550 1.00 88.69 106 PRO A O 1
ATOM 827 N N . LYS A 1 107 ? 5.860 5.994 -4.969 1.00 88.06 107 LYS A N 1
ATOM 828 C CA . LYS A 1 107 ? 5.560 4.566 -5.190 1.00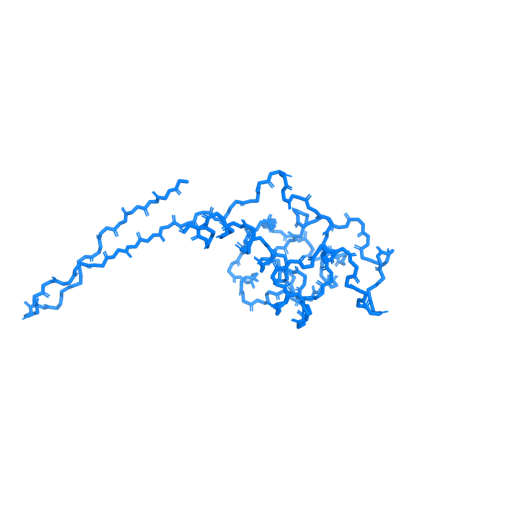 88.06 107 LYS A CA 1
ATOM 829 C C . LYS A 1 107 ? 5.046 3.826 -3.965 1.00 88.06 107 LYS A C 1
ATOM 831 O O . LYS A 1 107 ? 4.126 3.012 -4.058 1.00 88.06 107 LYS A O 1
ATOM 836 N N . TRP A 1 108 ? 5.630 4.105 -2.806 1.00 90.81 108 TRP A N 1
ATOM 837 C CA . TRP A 1 108 ? 5.167 3.537 -1.544 1.00 90.81 108 TRP A CA 1
ATOM 838 C C . TRP A 1 108 ? 3.767 4.045 -1.204 1.00 90.81 108 TRP A C 1
ATOM 840 O O . TRP A 1 108 ? 2.890 3.258 -0.856 1.00 90.81 108 TRP A O 1
ATOM 850 N N . CYS A 1 109 ? 3.552 5.354 -1.352 1.00 91.00 109 CYS A N 1
ATOM 851 C CA . CYS A 1 109 ? 2.272 6.004 -1.103 1.00 91.00 109 CYS A CA 1
ATOM 852 C C . CYS A 1 109 ? 1.171 5.448 -2.019 1.00 91.00 109 CYS A C 1
ATOM 854 O O . CYS A 1 109 ? 0.147 4.969 -1.537 1.00 91.00 109 CYS A O 1
ATOM 856 N N . SER A 1 110 ? 1.418 5.398 -3.329 1.00 90.56 110 SER A N 1
ATOM 857 C CA . SER A 1 110 ? 0.461 4.858 -4.301 1.00 90.56 110 SER A CA 1
ATOM 858 C C . SER A 1 110 ? 0.163 3.369 -4.082 1.00 90.56 110 SER A C 1
ATOM 860 O O . SER A 1 110 ? -0.990 2.947 -4.156 1.00 90.56 110 SER A O 1
ATOM 862 N N . SER A 1 111 ? 1.170 2.567 -3.722 1.00 91.19 111 SER A N 1
ATOM 863 C CA . SER A 1 111 ? 0.966 1.158 -3.361 1.00 91.19 111 SER A CA 1
ATOM 864 C C . SER A 1 111 ? 0.134 1.001 -2.082 1.00 91.19 111 SER A C 1
ATOM 866 O O . SER A 1 111 ? -0.706 0.105 -2.014 1.00 91.19 111 SER A O 1
ATOM 868 N N . LEU A 1 112 ? 0.324 1.867 -1.076 1.00 91.38 112 LEU A N 1
ATOM 869 C CA . LEU A 1 112 ? -0.504 1.880 0.136 1.00 91.38 112 LEU A CA 1
ATOM 870 C C . LEU A 1 112 ? -1.953 2.268 -0.167 1.00 91.38 112 LEU A C 1
ATOM 872 O O . LEU A 1 112 ? -2.855 1.631 0.369 1.00 91.38 112 LEU A O 1
ATOM 876 N N . MET A 1 113 ? -2.182 3.272 -1.018 1.00 89.94 113 MET A N 1
ATOM 877 C CA . MET A 1 113 ? -3.530 3.689 -1.421 1.00 89.94 113 MET A CA 1
ATOM 878 C C . MET A 1 113 ? -4.279 2.543 -2.102 1.00 89.94 113 MET A C 1
ATOM 880 O O . MET A 1 113 ? -5.394 2.217 -1.703 1.00 89.94 113 MET A O 1
ATOM 884 N N . ARG A 1 114 ? -3.634 1.864 -3.058 1.00 88.75 114 ARG A N 1
ATOM 885 C CA . ARG A 1 114 ? -4.210 0.709 -3.766 1.00 88.75 114 ARG A CA 1
ATOM 886 C C . ARG A 1 114 ? -4.449 -0.484 -2.838 1.00 88.75 114 ARG A C 1
ATOM 888 O O . ARG A 1 114 ? -5.498 -1.118 -2.916 1.00 88.75 114 ARG A O 1
ATOM 895 N N . LEU A 1 115 ? -3.517 -0.763 -1.919 1.00 89.62 115 LEU A N 1
ATOM 896 C CA . LEU A 1 115 ? -3.710 -1.786 -0.885 1.00 89.62 115 LEU A CA 1
ATOM 897 C C . LEU A 1 115 ? -4.901 -1.443 0.020 1.00 89.62 115 LEU A C 1
ATOM 899 O O . LEU A 1 115 ? -5.694 -2.326 0.334 1.00 89.62 115 LEU A O 1
ATOM 903 N N . GLY A 1 116 ? -5.022 -0.177 0.425 1.00 87.75 116 GLY A N 1
ATOM 904 C CA . GLY A 1 116 ? -6.130 0.333 1.226 1.00 87.75 116 GLY A CA 1
ATOM 905 C C . GLY A 1 116 ? -7.465 0.151 0.515 1.00 87.75 116 GLY A C 1
ATOM 906 O O . GLY A 1 116 ? -8.345 -0.492 1.073 1.00 87.75 116 GLY A O 1
ATOM 907 N N . TYR A 1 117 ? -7.565 0.618 -0.732 1.00 86.31 117 TYR A N 1
ATOM 908 C CA . TYR A 1 117 ? -8.748 0.459 -1.578 1.00 86.31 117 TYR A CA 1
ATOM 909 C C . TYR A 1 117 ? -9.169 -1.013 -1.699 1.00 86.31 117 TYR A C 1
ATOM 911 O O . TYR A 1 117 ? -10.319 -1.351 -1.419 1.00 86.31 117 TYR A O 1
ATOM 919 N N . HIS A 1 118 ? -8.229 -1.914 -2.019 1.00 85.38 118 HIS A N 1
ATOM 920 C CA . HIS A 1 118 ? -8.534 -3.342 -2.111 1.00 85.38 118 HIS A CA 1
ATOM 921 C C . HIS A 1 118 ? -8.965 -3.928 -0.757 1.00 85.38 118 HIS A C 1
ATOM 923 O O . HIS A 1 118 ? -9.887 -4.735 -0.697 1.00 85.38 118 HIS A O 1
ATOM 929 N N . ALA A 1 119 ? -8.307 -3.557 0.344 1.00 83.62 119 ALA A N 1
ATOM 930 C CA . ALA A 1 119 ? -8.640 -4.071 1.672 1.00 83.62 119 ALA A CA 1
ATOM 931 C C . ALA A 1 119 ? -9.983 -3.542 2.203 1.00 83.62 119 ALA A C 1
ATOM 933 O O . ALA A 1 119 ? -10.615 -4.213 3.016 1.00 83.62 119 ALA A O 1
ATOM 934 N N . SER A 1 120 ? -10.412 -2.354 1.767 1.00 84.06 120 SER A N 1
ATOM 935 C CA . SER A 1 120 ? -11.694 -1.755 2.144 1.00 84.06 120 SER A CA 1
ATOM 936 C C . SER A 1 120 ? -12.849 -2.138 1.227 1.00 84.06 120 SER A C 1
ATOM 938 O O . SER A 1 120 ? -13.987 -1.878 1.599 1.00 84.06 120 SER A O 1
ATOM 940 N N . LYS A 1 121 ? -12.585 -2.735 0.057 1.00 79.38 121 LYS A N 1
ATOM 941 C CA . LYS A 1 121 ? -13.605 -3.042 -0.954 1.00 79.38 121 LYS A CA 1
ATOM 942 C C . LYS A 1 121 ? -14.822 -3.753 -0.356 1.00 79.38 121 LYS A C 1
ATOM 944 O O . LYS A 1 121 ? -15.929 -3.235 -0.428 1.00 79.38 121 LYS A O 1
ATOM 949 N N . ASP A 1 122 ? -14.591 -4.858 0.349 1.00 73.19 122 ASP A N 1
ATOM 950 C CA . ASP A 1 122 ? -15.658 -5.653 0.972 1.00 73.19 122 ASP A CA 1
ATOM 951 C C . ASP A 1 122 ? -16.418 -4.908 2.083 1.00 73.19 122 ASP A C 1
ATOM 953 O O . ASP A 1 122 ? -17.525 -5.303 2.435 1.00 73.19 122 ASP A O 1
ATOM 957 N N . ALA A 1 123 ? -15.818 -3.876 2.685 1.00 73.81 123 ALA A N 1
ATOM 958 C CA . ALA A 1 123 ? -16.448 -3.063 3.726 1.00 73.81 123 ALA A CA 1
ATOM 959 C C . ALA A 1 123 ? -17.260 -1.891 3.153 1.00 73.81 123 ALA A C 1
ATOM 961 O O . ALA A 1 123 ? -18.142 -1.385 3.837 1.00 73.81 123 ALA A O 1
ATOM 962 N N . ILE A 1 124 ? -16.934 -1.442 1.938 1.00 71.12 124 ILE A N 1
ATOM 963 C CA . ILE A 1 124 ? -17.649 -0.377 1.223 1.00 71.12 124 ILE A CA 1
ATOM 964 C C . ILE A 1 124 ? -18.839 -0.956 0.448 1.00 71.12 124 ILE A C 1
ATOM 966 O O . ILE A 1 124 ? -19.877 -0.310 0.368 1.00 71.12 124 ILE A O 1
ATOM 970 N N . ASP A 1 125 ? -18.696 -2.169 -0.092 1.00 70.00 125 ASP A N 1
ATOM 971 C CA . ASP A 1 125 ? -19.721 -2.849 -0.896 1.00 70.00 125 ASP A CA 1
ATOM 972 C C . ASP A 1 125 ? -20.829 -3.528 -0.033 1.00 70.00 125 ASP A C 1
ATOM 974 O O . ASP A 1 125 ? -21.678 -4.238 -0.577 1.00 70.00 125 ASP A O 1
ATOM 978 N N . GLN A 1 126 ? -20.826 -3.328 1.297 1.00 51.34 126 GLN A N 1
ATOM 979 C CA . GLN A 1 126 ? -21.856 -3.783 2.259 1.00 51.34 126 GLN A CA 1
ATOM 980 C C . GLN A 1 126 ? -22.877 -2.687 2.569 1.00 51.34 126 GLN A C 1
ATOM 982 O O . GLN A 1 126 ? -24.078 -3.032 2.658 1.00 51.34 126 GLN A O 1
#

Foldseek 3Di:
DWDWDWDFDDDPPDDTDTDIDIDDDDDQDPVLWAQQDAFQDPCVVVVVDPPVPPPCPVPDDCVVLDSDIQQQAAQQDLESVCSPPVVRDHHGPPDHDPNSVVRCYRSNVRSVVVSVSVVCVVVVVD

Sequence (126 aa):
VTLHIGIRYSWADEPGKTGHLFIVKNRLPPSLVSSVRPRVTEDEVMRAHSDADEASDSDWDPDAWGELQNKAMGSYGCCDCCHTNNFNCGPKFPHGSFTGYLYLSPKWCSSLMRLGYHASKDAIDQ

pLDDT: mean 77.6, std 12.79, range [50.0, 93.0]

Organism: NCBI:txid89044

Radius of gyration: 18.38 Å; chains: 1; bounding box: 43×27×58 Å